Protein AF-A0A0Q6VHM7-F1 (afdb_monomer_lite)

pLDDT: mean 75.28, std 17.0, range [42.19, 92.88]

Radius of gyration: 12.97 Å; chains: 1; bounding box: 37×19×31 Å

Structure (mmCIF, N/CA/C/O backbone):
data_AF-A0A0Q6VHM7-F1
#
_entry.id   AF-A0A0Q6VHM7-F1
#
loop_
_atom_site.group_PDB
_atom_site.id
_atom_site.type_symbol
_atom_site.label_atom_id
_atom_site.label_alt_id
_atom_site.label_comp_id
_atom_site.label_asym_id
_atom_site.label_entity_id
_atom_site.label_seq_id
_atom_site.pdbx_PDB_ins_code
_atom_site.Cartn_x
_atom_site.Cartn_y
_atom_site.Cartn_z
_atom_site.occupancy
_atom_site.B_iso_or_equiv
_atom_site.auth_seq_id
_atom_site.auth_comp_id
_atom_site.auth_asym_id
_atom_site.auth_atom_id
_atom_site.pdbx_PDB_model_num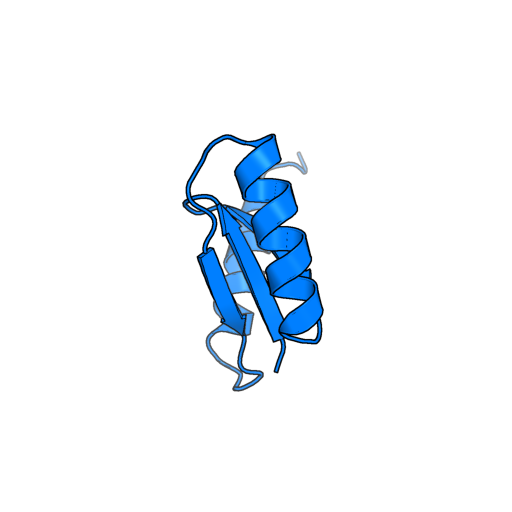
ATOM 1 N N . MET A 1 1 ? 7.620 2.795 -12.634 1.00 75.69 1 MET A N 1
ATOM 2 C CA . MET A 1 1 ? 7.360 2.296 -11.258 1.00 75.69 1 MET A CA 1
ATOM 3 C C . MET A 1 1 ? 6.457 3.263 -10.512 1.00 75.69 1 MET A C 1
ATOM 5 O O . MET A 1 1 ? 6.784 4.442 -10.397 1.00 75.69 1 MET A O 1
ATOM 9 N N . GLN A 1 2 ? 5.319 2.778 -10.024 1.00 85.75 2 GLN A N 1
ATOM 10 C CA . GLN A 1 2 ? 4.370 3.537 -9.204 1.00 85.75 2 GLN A CA 1
ATOM 11 C C . GLN A 1 2 ? 4.169 2.833 -7.857 1.00 85.75 2 GLN A C 1
ATOM 13 O O . GLN A 1 2 ? 4.572 1.688 -7.681 1.00 85.75 2 GLN A O 1
ATOM 18 N N . TYR A 1 3 ? 3.558 3.514 -6.895 1.00 87.06 3 TYR A N 1
ATOM 19 C CA . TYR A 1 3 ? 3.349 3.005 -5.542 1.00 87.06 3 TYR A CA 1
ATOM 20 C C . TYR A 1 3 ? 1.890 3.213 -5.157 1.00 87.06 3 TYR A C 1
ATOM 22 O O . TYR A 1 3 ? 1.428 4.349 -5.102 1.00 87.06 3 TYR A O 1
ATOM 30 N N . ALA A 1 4 ? 1.159 2.136 -4.904 1.00 88.25 4 ALA A N 1
ATOM 31 C CA . ALA A 1 4 ? -0.194 2.192 -4.375 1.00 88.25 4 ALA A CA 1
ATOM 32 C C . ALA A 1 4 ? -0.158 2.156 -2.848 1.00 88.25 4 ALA A C 1
ATOM 34 O O . ALA A 1 4 ? 0.524 1.324 -2.259 1.00 88.25 4 ALA A O 1
ATOM 35 N N . VAL A 1 5 ? -0.919 3.037 -2.212 1.00 90.12 5 VAL A N 1
ATOM 36 C CA . VAL A 1 5 ? -1.173 3.009 -0.772 1.00 90.12 5 VAL A CA 1
ATOM 37 C C . VAL A 1 5 ? -2.506 2.304 -0.557 1.00 90.12 5 VAL A C 1
ATOM 39 O O . VAL A 1 5 ? -3.525 2.740 -1.097 1.00 90.12 5 VAL A O 1
ATOM 42 N N . VAL A 1 6 ? -2.492 1.203 0.189 1.00 88.69 6 VAL A N 1
ATOM 43 C CA . VAL A 1 6 ? -3.617 0.276 0.333 1.00 88.69 6 VAL A CA 1
ATOM 44 C C . VAL A 1 6 ? -4.020 0.165 1.797 1.00 88.69 6 VAL A C 1
ATOM 46 O O . VAL A 1 6 ? -3.178 -0.035 2.668 1.00 88.69 6 VAL A O 1
ATOM 49 N N . VAL A 1 7 ? -5.319 0.265 2.071 1.00 89.12 7 VAL A N 1
ATOM 50 C CA . VAL A 1 7 ? -5.899 0.025 3.397 1.00 89.12 7 VAL A CA 1
ATOM 51 C C . VAL A 1 7 ? -6.758 -1.229 3.318 1.00 89.12 7 VAL A C 1
ATOM 53 O O . VAL A 1 7 ? -7.840 -1.225 2.727 1.00 89.12 7 VAL A O 1
ATOM 56 N N . GLY A 1 8 ? -6.274 -2.328 3.896 1.00 83.81 8 GLY A N 1
ATOM 57 C CA . GLY A 1 8 ? -6.904 -3.639 3.741 1.00 83.81 8 GLY A CA 1
ATOM 58 C C . GLY A 1 8 ? -6.872 -4.106 2.283 1.00 83.81 8 GLY A C 1
ATOM 59 O O . GLY A 1 8 ? -5.860 -4.624 1.828 1.00 83.81 8 GLY A O 1
ATOM 60 N N . PHE A 1 9 ? -7.974 -3.910 1.554 1.00 80.38 9 PHE A N 1
ATOM 61 C CA . PHE A 1 9 ? -8.107 -4.282 0.136 1.00 80.38 9 PHE A CA 1
ATOM 62 C C . PHE A 1 9 ? -8.361 -3.082 -0.788 1.00 80.38 9 PHE A C 1
ATOM 64 O O . PHE A 1 9 ? -8.540 -3.262 -1.991 1.00 80.38 9 PHE A O 1
ATOM 71 N N . GLU A 1 10 ? -8.410 -1.862 -0.247 1.00 82.69 10 GLU A N 1
ATOM 72 C CA . GLU A 1 10 ? -8.788 -0.666 -1.002 1.00 82.69 10 GLU A CA 1
ATOM 73 C C . GLU A 1 10 ? -7.580 0.226 -1.273 1.00 82.69 10 GLU A C 1
ATOM 75 O O . GLU A 1 10 ? -6.816 0.546 -0.365 1.00 82.69 10 GLU A O 1
ATOM 80 N N . VAL A 1 11 ? -7.415 0.644 -2.530 1.00 86.44 11 VAL A N 1
ATOM 81 C CA . VAL A 1 11 ? -6.367 1.588 -2.935 1.00 86.44 11 VAL A CA 1
ATOM 82 C C . VAL A 1 11 ? -6.825 3.002 -2.594 1.00 86.44 11 VAL A C 1
ATOM 84 O O . VAL A 1 11 ? -7.792 3.497 -3.167 1.00 86.44 11 VAL A O 1
ATOM 87 N N . CYS A 1 12 ? -6.119 3.667 -1.684 1.00 85.56 12 CYS A N 1
ATOM 88 C CA . CYS A 1 12 ? -6.409 5.047 -1.301 1.00 85.56 12 CYS A CA 1
ATOM 89 C C . CYS A 1 12 ? -5.792 6.052 -2.275 1.00 85.56 12 CYS A C 1
ATOM 91 O O . CYS A 1 12 ? -6.424 7.047 -2.621 1.00 85.56 12 CYS A O 1
ATOM 93 N N . ILE A 1 13 ? -4.556 5.805 -2.717 1.00 88.50 13 ILE A N 1
ATOM 94 C CA . ILE A 1 13 ? -3.850 6.683 -3.654 1.00 88.50 13 ILE A CA 1
ATOM 95 C C . ILE A 1 13 ? -2.739 5.931 -4.389 1.00 88.50 13 ILE A C 1
ATOM 97 O O . ILE A 1 13 ? -2.176 4.970 -3.867 1.00 88.50 13 ILE A O 1
ATOM 101 N N . VAL A 1 14 ? -2.398 6.398 -5.592 1.00 87.81 14 VAL A N 1
ATOM 102 C CA . VAL A 1 14 ? -1.218 5.955 -6.343 1.00 87.81 14 VAL A CA 1
ATOM 103 C C . VAL A 1 14 ? -0.234 7.116 -6.474 1.00 87.81 14 VAL A C 1
ATOM 105 O O . VAL A 1 14 ? -0.546 8.163 -7.044 1.00 87.81 14 VAL A O 1
ATOM 108 N N . ALA A 1 15 ? 0.974 6.931 -5.954 1.00 87.88 15 ALA A N 1
ATOM 109 C CA . ALA A 1 15 ? 2.072 7.880 -6.015 1.00 87.88 15 ALA A CA 1
ATOM 110 C C . ALA A 1 15 ? 3.104 7.470 -7.077 1.00 87.88 15 ALA A C 1
ATOM 112 O O . ALA A 1 15 ? 3.353 6.293 -7.327 1.00 87.88 15 ALA A O 1
ATOM 113 N N . LYS A 1 16 ? 3.751 8.465 -7.693 1.00 87.69 16 LYS A N 1
ATOM 114 C CA . LYS A 1 16 ? 4.821 8.251 -8.686 1.00 87.69 16 LYS A CA 1
ATOM 115 C C . LYS A 1 16 ? 6.211 8.068 -8.061 1.00 87.69 16 LYS A C 1
ATOM 117 O O . LYS A 1 16 ? 7.176 7.864 -8.785 1.00 87.69 16 LYS A O 1
ATOM 122 N N . ASN A 1 17 ? 6.334 8.200 -6.741 1.00 89.06 17 ASN A N 1
ATOM 123 C CA . ASN A 1 17 ? 7.579 7.988 -6.009 1.00 89.06 17 ASN A CA 1
ATOM 124 C C . ASN A 1 17 ? 7.292 7.465 -4.591 1.00 89.06 17 ASN A C 1
ATOM 126 O O . ASN A 1 17 ? 6.190 7.655 -4.068 1.00 89.06 17 ASN A O 1
ATOM 130 N N . LEU A 1 18 ? 8.291 6.811 -3.991 1.00 85.56 18 LEU A N 1
ATOM 131 C CA . LEU A 1 18 ? 8.163 6.164 -2.684 1.00 85.56 18 LEU A CA 1
ATOM 132 C C . LEU A 1 18 ? 7.976 7.177 -1.549 1.00 85.56 18 LEU A C 1
ATOM 134 O O . LEU A 1 18 ? 7.089 6.999 -0.725 1.00 85.56 18 LEU A O 1
ATOM 138 N N . ALA A 1 19 ? 8.740 8.273 -1.555 1.00 89.12 19 ALA A N 1
ATOM 139 C CA . ALA A 1 19 ? 8.671 9.293 -0.506 1.00 89.12 19 ALA A CA 1
ATOM 140 C C . ALA A 1 19 ? 7.251 9.859 -0.337 1.00 89.12 19 ALA A C 1
ATOM 142 O O . ALA A 1 19 ? 6.774 10.041 0.779 1.00 89.12 19 ALA A O 1
ATOM 143 N N . ARG A 1 20 ? 6.533 10.090 -1.444 1.00 89.12 20 ARG A N 1
ATOM 144 C CA . ARG A 1 20 ? 5.133 10.514 -1.387 1.00 89.12 20 ARG A CA 1
ATOM 145 C C . ARG A 1 20 ? 4.226 9.396 -0.881 1.00 89.12 20 ARG A C 1
ATOM 147 O O . ARG A 1 20 ? 3.339 9.679 -0.092 1.00 89.12 20 ARG A O 1
ATOM 154 N N . ALA A 1 21 ? 4.445 8.146 -1.287 1.00 89.69 21 ALA A N 1
ATOM 155 C CA . ALA A 1 21 ? 3.659 7.016 -0.787 1.00 89.69 21 ALA A CA 1
ATOM 156 C C . ALA A 1 21 ? 3.787 6.837 0.738 1.00 89.69 21 ALA A C 1
ATOM 158 O O . ALA A 1 21 ? 2.799 6.520 1.392 1.00 89.69 21 ALA A O 1
ATOM 159 N N . GLU A 1 22 ? 4.968 7.081 1.312 1.00 90.62 22 GLU A N 1
ATOM 160 C CA . GLU A 1 22 ? 5.191 7.013 2.763 1.00 90.62 22 GLU A CA 1
ATOM 161 C C . GLU A 1 22 ? 4.446 8.107 3.531 1.00 90.62 22 GLU A C 1
ATOM 163 O O . GLU A 1 22 ? 3.774 7.799 4.515 1.00 90.62 22 GLU A O 1
ATOM 168 N N . VAL A 1 23 ? 4.486 9.350 3.038 1.00 92.88 23 VAL A N 1
ATOM 169 C CA . VAL A 1 23 ? 3.730 10.471 3.626 1.00 92.88 23 VAL A CA 1
ATOM 170 C C . VAL A 1 23 ? 2.230 10.172 3.627 1.00 92.88 23 VAL A C 1
ATOM 172 O O . VAL A 1 23 ? 1.551 10.338 4.640 1.00 92.88 23 VAL A O 1
ATOM 175 N N . GLU A 1 24 ? 1.710 9.683 2.501 1.00 90.31 24 GLU A N 1
ATOM 176 C CA . GLU A 1 24 ? 0.298 9.319 2.373 1.00 90.31 24 GLU A CA 1
ATOM 177 C C . GLU A 1 24 ? -0.049 8.118 3.272 1.00 90.31 24 GLU A C 1
ATOM 179 O O . GLU A 1 24 ? -1.097 8.112 3.915 1.00 90.31 24 GLU A O 1
ATOM 184 N N . ARG A 1 25 ? 0.840 7.122 3.400 1.00 90.44 25 ARG A N 1
ATOM 185 C CA . ARG A 1 25 ? 0.656 5.986 4.319 1.00 90.44 25 ARG A CA 1
ATOM 186 C C . ARG A 1 25 ? 0.495 6.452 5.763 1.00 90.44 25 ARG A C 1
ATOM 188 O O . ARG A 1 25 ? -0.414 5.982 6.444 1.00 90.44 25 ARG A O 1
ATOM 195 N N . GLU A 1 26 ? 1.352 7.354 6.240 1.00 89.88 26 GLU A N 1
ATOM 196 C CA . GLU A 1 26 ? 1.241 7.907 7.597 1.00 89.88 26 GLU A CA 1
ATOM 197 C C . GLU A 1 26 ? -0.062 8.685 7.787 1.00 89.88 26 GLU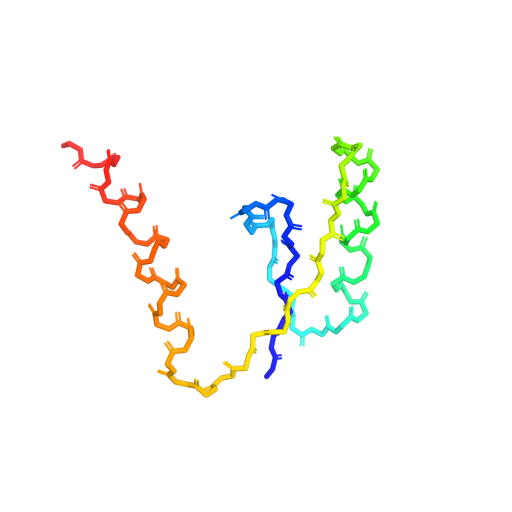 A C 1
ATOM 199 O O . GLU A 1 26 ? -0.767 8.486 8.782 1.00 89.88 26 GLU A O 1
ATOM 204 N N . PHE A 1 27 ? -0.428 9.504 6.799 1.00 90.50 27 PHE A N 1
ATOM 205 C CA . PHE A 1 27 ? -1.689 10.236 6.804 1.00 90.50 27 PHE A CA 1
ATOM 206 C C . PHE A 1 27 ? -2.899 9.295 6.904 1.00 90.50 27 PHE A C 1
ATOM 208 O O . PHE A 1 27 ? -3.747 9.461 7.784 1.00 90.50 27 PHE A O 1
ATOM 215 N N . PHE A 1 28 ? -2.971 8.268 6.053 1.00 86.75 28 PHE A N 1
ATOM 216 C CA . PHE A 1 28 ? -4.087 7.322 6.038 1.00 86.75 28 PHE A CA 1
ATOM 217 C C . PHE A 1 28 ? -4.102 6.398 7.260 1.00 86.75 28 PHE A C 1
ATOM 219 O O . PHE A 1 28 ? -5.180 6.099 7.777 1.00 86.75 28 PHE A O 1
ATOM 226 N N . SER A 1 29 ? -2.93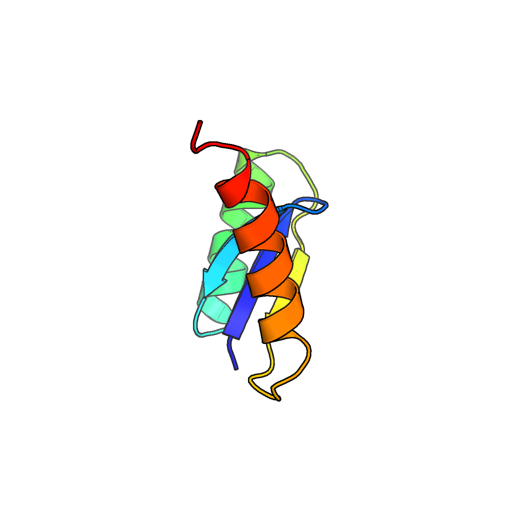4 6.013 7.776 1.00 88.56 29 SER A N 1
ATOM 227 C CA . SER A 1 29 ? -2.813 5.246 9.022 1.00 88.56 29 SER A CA 1
ATOM 228 C C . SER A 1 29 ? -3.397 6.022 10.198 1.00 88.56 29 SER A C 1
ATOM 230 O O . SER A 1 29 ? -4.246 5.505 10.926 1.00 88.56 29 SER A O 1
ATOM 232 N N . SER A 1 30 ? -3.053 7.309 10.316 1.00 89.44 30 SER A N 1
ATOM 233 C CA . SER A 1 30 ? -3.619 8.198 11.334 1.00 89.44 30 SER A CA 1
ATOM 234 C C . SER A 1 30 ? -5.121 8.438 11.129 1.00 89.44 30 SER A C 1
ATOM 236 O O . SER A 1 30 ? -5.900 8.398 12.081 1.00 89.44 30 SER A O 1
ATOM 238 N N . ARG A 1 31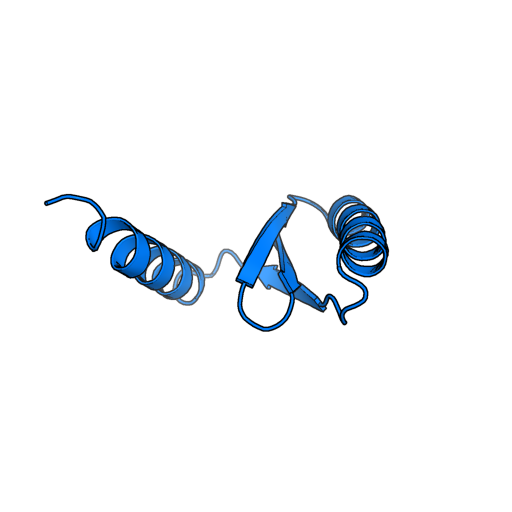 ? -5.558 8.636 9.878 1.00 88.12 31 ARG A N 1
ATOM 239 C CA . ARG A 1 31 ? -6.947 8.981 9.536 1.00 88.12 31 ARG A CA 1
ATOM 240 C C . ARG A 1 31 ? -7.941 7.839 9.730 1.00 88.12 31 ARG A C 1
ATOM 242 O O . ARG A 1 31 ? -9.106 8.107 10.045 1.00 88.12 31 ARG A O 1
ATOM 249 N N . PHE A 1 32 ? -7.516 6.604 9.475 1.00 84.50 32 PHE A N 1
ATOM 250 C CA . PHE A 1 32 ? -8.369 5.416 9.543 1.00 84.50 32 PHE A CA 1
ATOM 251 C C . PHE A 1 32 ? -8.103 4.544 10.771 1.00 84.50 32 PHE A C 1
ATOM 253 O O . PHE A 1 32 ? -8.924 3.673 11.060 1.00 84.50 32 PHE A O 1
ATOM 260 N N . GLY A 1 33 ? -6.992 4.755 11.487 1.00 87.94 33 GLY A N 1
ATOM 261 C CA . GLY A 1 33 ? -6.595 3.921 12.626 1.00 87.94 33 GLY A CA 1
ATOM 262 C C . GLY A 1 33 ? -6.370 2.457 12.238 1.00 87.94 33 GLY A C 1
ATOM 263 O O . GLY A 1 33 ? -6.603 1.557 13.042 1.00 87.94 33 GLY A O 1
ATOM 264 N N . LYS A 1 34 ? -5.995 2.209 10.980 1.00 85.31 34 LYS A N 1
ATOM 265 C CA . LYS A 1 34 ? -5.816 0.877 10.391 1.00 85.31 34 LYS A CA 1
ATOM 266 C C . LYS A 1 34 ? -4.423 0.759 9.797 1.00 85.31 34 LYS A C 1
ATOM 268 O O . LYS A 1 34 ? -3.821 1.760 9.420 1.00 85.31 34 LYS A O 1
ATOM 273 N N . GLN A 1 35 ? -3.944 -0.477 9.680 1.00 86.62 35 GLN A N 1
ATOM 274 C CA . GLN A 1 35 ? -2.717 -0.756 8.948 1.00 86.62 35 GLN A CA 1
ATOM 275 C C . GLN A 1 35 ? -2.880 -0.333 7.483 1.00 86.62 35 GLN A C 1
ATOM 277 O O . GLN A 1 35 ? -3.890 -0.640 6.844 1.00 86.62 35 GLN A O 1
ATOM 282 N N . VAL A 1 36 ? -1.882 0.397 6.994 1.00 90.62 36 VAL A N 1
ATOM 283 C CA . VAL A 1 36 ? -1.806 0.890 5.622 1.00 90.62 36 VAL A CA 1
ATOM 284 C C . VAL A 1 36 ? -0.511 0.382 5.020 1.00 90.62 36 VAL A C 1
ATOM 286 O O . VAL A 1 36 ? 0.567 0.633 5.563 1.00 90.62 36 VAL A O 1
ATOM 289 N N . ASP A 1 37 ? -0.620 -0.315 3.900 1.00 90.06 37 ASP A N 1
ATOM 290 C CA . ASP A 1 37 ? 0.500 -0.936 3.210 1.00 90.06 37 ASP A CA 1
ATOM 291 C C . ASP A 1 37 ? 0.832 -0.158 1.930 1.00 90.06 37 ASP A C 1
ATOM 293 O O . ASP A 1 37 ? -0.030 0.478 1.321 1.00 90.06 37 ASP A O 1
ATOM 297 N N . ILE A 1 38 ? 2.102 -0.182 1.523 1.00 90.06 38 ILE A N 1
ATOM 298 C CA . ILE A 1 38 ? 2.554 0.392 0.251 1.00 90.06 38 ILE A CA 1
ATOM 299 C C . ILE A 1 38 ? 2.923 -0.767 -0.665 1.00 90.06 38 ILE A C 1
ATOM 301 O O . ILE A 1 38 ? 3.779 -1.580 -0.326 1.00 90.06 38 ILE A O 1
ATOM 305 N N . VAL A 1 39 ? 2.292 -0.822 -1.831 1.00 89.06 39 VAL A N 1
ATOM 306 C CA . VAL A 1 39 ? 2.511 -1.854 -2.844 1.00 89.06 39 VAL A CA 1
ATOM 307 C C . VAL A 1 39 ? 3.146 -1.212 -4.069 1.00 89.06 39 VAL A C 1
ATOM 309 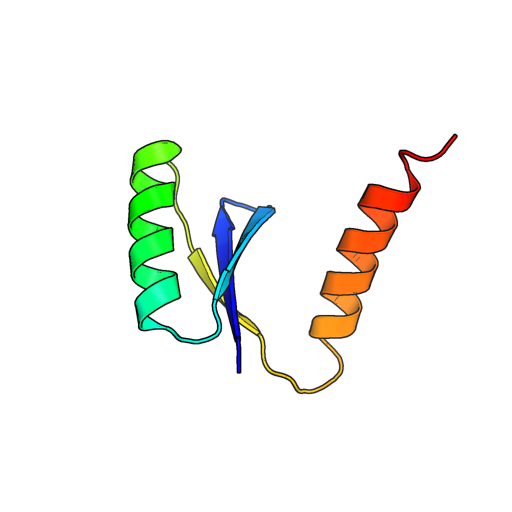O O . VAL A 1 39 ? 2.663 -0.196 -4.571 1.00 89.06 39 VAL A O 1
ATOM 312 N N . THR A 1 40 ? 4.235 -1.791 -4.567 1.00 87.44 40 THR A N 1
ATOM 313 C CA . THR A 1 40 ? 4.841 -1.379 -5.836 1.00 87.44 40 THR A CA 1
ATOM 314 C C . THR A 1 40 ? 3.982 -1.850 -7.003 1.00 87.44 40 THR A C 1
ATOM 316 O O . THR A 1 40 ? 3.621 -3.020 -7.104 1.00 87.44 40 THR A O 1
ATOM 319 N N . LEU A 1 41 ? 3.652 -0.920 -7.891 1.00 82.56 41 LEU A N 1
ATOM 320 C CA . LEU A 1 41 ? 3.047 -1.186 -9.185 1.00 82.56 41 LEU A CA 1
ATOM 321 C C . LEU A 1 41 ? 4.161 -1.107 -10.230 1.00 82.56 41 LEU A C 1
ATOM 323 O O . LEU A 1 41 ? 4.620 -0.017 -10.601 1.00 82.56 41 LEU A O 1
ATOM 327 N N . ASP A 1 42 ? 4.620 -2.274 -10.666 1.00 74.56 42 ASP A N 1
ATOM 328 C CA . ASP A 1 42 ? 5.512 -2.382 -11.810 1.00 74.56 42 ASP A CA 1
ATOM 329 C C . ASP A 1 42 ? 4.716 -2.245 -13.112 1.00 74.56 42 ASP A C 1
ATOM 331 O O . ASP A 1 42 ? 3.610 -2.766 -13.266 1.00 74.56 42 ASP A O 1
ATOM 335 N N . GLU A 1 43 ? 5.290 -1.504 -14.061 1.00 61.50 43 GLU A N 1
ATOM 336 C CA . GLU A 1 43 ? 4.726 -1.287 -15.400 1.00 61.50 43 GLU A CA 1
ATOM 337 C C . GLU A 1 43 ? 4.901 -2.513 -16.316 1.00 61.50 43 GLU A C 1
ATOM 339 O O . GLU A 1 43 ? 4.594 -2.439 -17.503 1.00 61.50 43 GLU A O 1
ATOM 344 N N . ASP A 1 44 ? 5.332 -3.658 -15.774 1.00 52.78 44 ASP A N 1
ATOM 345 C CA . ASP A 1 44 ? 5.295 -4.953 -16.454 1.00 52.78 44 ASP A CA 1
ATOM 346 C C . ASP A 1 44 ? 3.845 -5.467 -16.533 1.00 52.78 44 ASP A C 1
ATOM 348 O O . ASP A 1 44 ? 3.354 -6.234 -15.705 1.00 52.78 44 ASP A O 1
ATOM 352 N N . ASN A 1 45 ? 3.148 -4.883 -17.509 1.00 52.00 45 ASN A N 1
ATOM 353 C CA . ASN A 1 45 ? 2.048 -5.291 -18.393 1.00 52.00 45 ASN A CA 1
ATOM 354 C C . ASN A 1 45 ? 0.975 -6.338 -17.997 1.00 52.00 45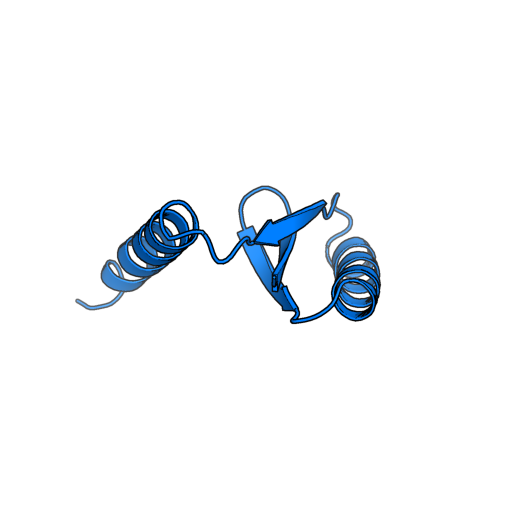 ASN A C 1
ATOM 356 O O . ASN A 1 45 ? -0.005 -6.462 -18.724 1.00 52.00 45 ASN A O 1
ATOM 360 N N . ASP A 1 46 ? 1.053 -7.045 -16.872 1.00 51.28 46 ASP A N 1
ATOM 361 C CA . ASP A 1 46 ? 0.074 -8.083 -16.497 1.00 51.28 46 ASP A CA 1
ATOM 362 C C . ASP A 1 46 ? -0.659 -7.786 -15.177 1.00 51.28 46 ASP A C 1
ATOM 364 O O . ASP A 1 46 ? -1.850 -8.079 -15.032 1.00 51.28 46 ASP A O 1
ATOM 368 N N . ALA A 1 47 ? 0.002 -7.144 -14.207 1.00 51.97 47 ALA A N 1
ATOM 369 C CA . ALA A 1 47 ? -0.609 -6.835 -12.907 1.00 51.97 47 ALA A CA 1
ATOM 370 C C . ALA A 1 47 ? -1.496 -5.577 -12.953 1.00 51.97 47 ALA A C 1
ATOM 372 O O . ALA A 1 47 ? -2.605 -5.567 -12.412 1.00 51.97 47 ALA A O 1
ATOM 373 N N . SER A 1 48 ? -1.047 -4.541 -13.666 1.00 52.38 48 SER A N 1
ATOM 374 C CA . SER A 1 48 ? -1.781 -3.280 -13.843 1.00 52.38 48 SER A CA 1
ATOM 375 C C . SER A 1 48 ? -3.098 -3.474 -14.601 1.00 52.38 48 SER A C 1
ATOM 377 O O . SER A 1 48 ? -4.103 -2.856 -14.251 1.00 52.38 48 SER A O 1
ATOM 379 N N . ALA A 1 49 ? -3.134 -4.403 -15.564 1.00 53.03 49 ALA A N 1
ATOM 380 C CA . ALA A 1 49 ? -4.354 -4.780 -16.275 1.00 53.03 49 ALA A CA 1
ATOM 381 C C . ALA A 1 49 ? -5.379 -5.451 -15.345 1.00 53.03 49 ALA A C 1
ATOM 383 O O . ALA A 1 49 ? -6.570 -5.157 -15.424 1.00 53.03 49 ALA A O 1
ATOM 384 N N . ARG A 1 50 ? -4.932 -6.301 -14.409 1.00 56.16 50 ARG A N 1
ATOM 385 C CA . ARG A 1 50 ? -5.819 -6.940 -13.419 1.00 56.16 50 ARG A CA 1
ATOM 386 C C . ARG A 1 50 ? -6.380 -5.933 -12.420 1.00 56.16 50 ARG A C 1
ATOM 388 O O . ARG A 1 50 ? -7.566 -6.000 -12.105 1.00 56.16 50 ARG A O 1
ATOM 395 N N . LEU A 1 51 ? -5.562 -4.978 -11.971 1.00 56.56 51 LEU A N 1
ATOM 396 C CA . LEU A 1 51 ? -6.003 -3.921 -11.058 1.00 56.56 51 LEU A CA 1
ATOM 397 C C . LEU A 1 51 ? -7.000 -2.970 -11.742 1.00 56.56 51 LEU A C 1
ATOM 399 O O . LEU A 1 51 ? -8.050 -2.671 -11.176 1.00 56.56 51 LEU A O 1
ATOM 403 N N . GLN A 1 52 ? -6.725 -2.560 -12.988 1.00 58.31 52 GLN A N 1
ATOM 404 C CA . GLN A 1 52 ? -7.657 -1.763 -13.796 1.00 58.31 52 GLN A CA 1
ATOM 405 C C . GLN A 1 52 ? -8.954 -2.519 -14.097 1.00 58.31 52 GLN A C 1
ATOM 407 O O . GLN A 1 52 ? -10.025 -1.927 -14.011 1.00 58.31 52 GLN A O 1
ATOM 412 N N . HIS A 1 53 ? -8.891 -3.821 -14.391 1.00 54.78 53 HIS A N 1
ATOM 413 C CA . HIS A 1 53 ? -10.085 -4.629 -14.633 1.00 54.78 53 HIS A CA 1
ATOM 414 C C . HIS A 1 53 ? -10.945 -4.781 -13.368 1.00 54.78 53 HIS A C 1
ATOM 416 O O . HIS A 1 53 ? -12.166 -4.679 -13.446 1.00 54.78 53 HIS A O 1
ATOM 422 N N . GLN A 1 54 ? -10.336 -4.936 -12.186 1.00 54.50 54 GLN A N 1
ATOM 423 C CA . GLN A 1 54 ? -11.076 -4.958 -10.916 1.00 54.50 54 GLN A CA 1
ATOM 424 C C . GLN A 1 54 ? -11.683 -3.594 -10.553 1.00 54.50 54 GLN A C 1
ATOM 426 O O . GLN A 1 54 ? -12.814 -3.545 -10.069 1.00 54.50 54 GLN A O 1
ATOM 431 N N . LEU A 1 55 ? -10.982 -2.492 -10.832 1.00 56.59 55 LEU A N 1
ATOM 432 C CA . LEU A 1 55 ? -11.514 -1.132 -10.677 1.00 56.59 55 LEU A CA 1
ATOM 433 C C . LEU A 1 55 ? -12.675 -0.861 -11.653 1.00 56.59 55 LEU A C 1
ATOM 435 O O . LEU A 1 55 ? -13.698 -0.308 -11.254 1.00 56.59 55 LEU A O 1
ATOM 439 N N . ALA A 1 56 ? -12.560 -1.310 -12.906 1.00 54.53 56 ALA A N 1
ATOM 440 C CA . ALA A 1 56 ? -13.596 -1.156 -13.928 1.00 54.53 56 ALA A CA 1
ATOM 441 C C . ALA A 1 56 ? -14.848 -2.000 -13.634 1.00 54.53 56 ALA A C 1
ATOM 443 O O . ALA A 1 56 ? -15.962 -1.511 -13.789 1.00 54.53 56 ALA A O 1
ATOM 444 N N . LEU A 1 57 ? -14.689 -3.235 -13.145 1.00 54.19 57 LEU A N 1
ATOM 445 C CA . LEU A 1 57 ? -15.814 -4.096 -12.752 1.00 54.19 57 LEU A CA 1
ATOM 446 C C . LEU A 1 57 ? -16.591 -3.557 -11.541 1.00 54.19 57 LEU A C 1
ATOM 448 O O . LEU A 1 57 ? -17.781 -3.841 -11.411 1.00 54.19 57 LEU A O 1
ATOM 452 N N . ARG A 1 58 ? -15.942 -2.789 -10.654 1.00 52.59 58 ARG A N 1
ATOM 453 C CA . ARG A 1 58 ? -16.618 -2.135 -9.522 1.00 52.59 58 ARG A CA 1
ATOM 454 C C . ARG A 1 58 ? -17.395 -0.887 -9.957 1.00 52.59 58 ARG A C 1
ATOM 456 O O . ARG A 1 58 ? -18.493 -0.692 -9.453 1.00 52.59 58 ARG A O 1
ATOM 463 N N . ASN A 1 59 ? -16.881 -0.108 -10.915 1.00 48.81 59 ASN A N 1
ATOM 464 C CA . ASN A 1 59 ? -17.575 1.074 -11.450 1.00 48.81 59 ASN A CA 1
ATOM 465 C C . ASN A 1 59 ? -18.687 0.731 -12.456 1.00 48.81 59 ASN A C 1
ATOM 467 O O . ASN A 1 59 ? -19.704 1.410 -12.486 1.00 48.81 59 ASN A O 1
ATOM 471 N N . ALA A 1 60 ? -18.563 -0.359 -13.221 1.00 48.84 60 ALA A N 1
ATOM 472 C CA . ALA A 1 60 ? -19.608 -0.799 -14.155 1.00 48.84 60 ALA A CA 1
ATOM 473 C C . ALA A 1 60 ? -20.886 -1.314 -13.460 1.00 48.84 60 ALA A C 1
ATOM 475 O O . ALA A 1 60 ? -21.864 -1.648 -14.121 1.00 48.84 60 ALA A O 1
ATOM 476 N N . ARG A 1 61 ? -20.882 -1.414 -12.125 1.00 49.53 61 ARG A N 1
ATOM 477 C CA . ARG A 1 61 ? -22.054 -1.784 -11.325 1.00 49.53 61 ARG A CA 1
ATOM 478 C C . ARG A 1 61 ? -22.843 -0.575 -10.806 1.00 49.53 61 ARG A C 1
ATOM 480 O O . ARG A 1 61 ? -23.816 -0.790 -10.089 1.00 49.53 61 ARG A O 1
ATOM 487 N N . ASP A 1 62 ? -22.431 0.639 -11.182 1.00 48.41 62 ASP A N 1
ATOM 488 C CA . ASP A 1 62 ? -23.049 1.918 -10.793 1.00 48.41 62 ASP A CA 1
ATOM 489 C C . ASP A 1 62 ? -23.604 2.720 -11.992 1.00 48.41 62 ASP A C 1
ATOM 491 O O . ASP A 1 62 ? -24.025 3.860 -11.837 1.00 48.41 62 ASP A O 1
ATOM 495 N N . GLU A 1 63 ? -23.661 2.131 -13.191 1.00 42.59 63 GLU A N 1
ATOM 496 C CA . GLU A 1 63 ? -24.384 2.703 -14.337 1.00 42.59 63 GLU A CA 1
ATOM 497 C C . GLU A 1 63 ? -25.526 1.754 -14.736 1.00 42.59 63 GLU A C 1
ATOM 499 O O . GLU A 1 63 ? -25.356 0.829 -15.534 1.00 42.59 63 GLU A O 1
ATOM 504 N N . MET A 1 64 ? -26.678 1.953 -14.082 1.00 42.19 64 MET A N 1
ATOM 505 C CA . MET A 1 64 ? -28.007 1.526 -14.548 1.00 42.19 64 MET A CA 1
ATOM 506 C C . MET A 1 64 ? -28.462 2.382 -15.728 1.00 42.19 64 MET A C 1
ATOM 508 O O . MET A 1 64 ? -28.243 3.613 -15.671 1.00 42.19 64 MET A O 1
#

Sequence (64 aa):
MQYAVVVGFEVCIVAKNLARAEVEREFFSSRFGKQVDIVTLDEDNDASARLQHQLALRNARDEM

Foldseek 3Di:
DWKFKDFPHDTPDIGPDDVVSVVVQVVVCVVPVGHIDIDDDDPPDPVVVVVVVVVVVVVVVVDD

Secondary structure (DSSP, 8-state):
-EEEEEETTEEEEEESSHHHHHHHHHHHHHHHSS-EEEEEE--STTHHHHHHHHHHHHHTTS--